Protein AF-A0A964UT76-F1 (afdb_monomer)

Foldseek 3Di:
DDDPVLLVVVLQCVQQPPNDPVPRFDKDWDDDDFFIKIWGDDDPQPQPPPPSDRPPPPPPQRWIWTQGPVPRDIGIDGNDDPVVVRVVVVVVVCVVVPVPDDPPPPDDDDD

Solvent-accessible surface area (backbone atoms only — not comparable to full-atom values): 6935 Å² total; per-residue (Å²): 108,47,49,74,68,55,46,50,51,52,41,42,48,69,75,34,57,88,51,55,80,95,71,46,61,57,72,42,76,45,82,54,98,68,28,32,39,30,34,65,53,76,76,77,82,76,66,47,89,85,74,76,55,80,66,75,73,76,82,65,77,58,46,25,31,36,25,33,30,65,80,51,52,76,47,81,42,70,70,57,58,68,70,57,50,52,48,53,48,51,52,53,49,49,62,69,61,59,82,73,67,85,77,78,87,75,77,90,84,83,134

Secondary structure (DSSP, 8-state):
---HHHHHHHHHHHHHTT--GGGPPPEEEEEETTEEEEEEPPPP----TTT---PPPTT----EEEEETTT--EEEE-S--HHHHHHHHHHHHHHHHSSS-----------

Nearest PDB structures (foldseek):
  8rnu-assembly1_J  TM=2.257E-01  e=6.085E-01  Homo sapiens
  8rnu-assembly1_C  TM=1.896E-01  e=5.353E-01  Homo sapiens
  7pgu-assembly1_N  TM=2.130E-01  e=2.191E+00  Homo sapiens

Radius of gyration: 20.31 Å; Cα contacts (8 Å, |Δi|>4): 136; chains: 1; bounding box: 64×32×62 Å

Mean predicted aligned error: 11.78 Å

Structure (mmCIF, N/CA/C/O backbone):
data_AF-A0A964UT76-F1
#
_entry.id   AF-A0A964UT76-F1
#
loop_
_atom_site.group_PDB
_atom_site.id
_atom_site.type_symbol
_atom_site.label_atom_id
_atom_site.label_alt_id
_atom_site.label_comp_id
_atom_site.label_asym_id
_atom_site.label_entity_id
_atom_site.label_seq_id
_atom_site.pdbx_PDB_ins_code
_atom_site.Cartn_x
_atom_site.Cartn_y
_atom_site.Cartn_z
_atom_site.occupancy
_atom_site.B_iso_or_equiv
_atom_site.auth_seq_id
_atom_site.auth_comp_id
_atom_site.auth_asym_id
_atom_site.auth_atom_id
_atom_site.pdbx_PDB_model_num
ATOM 1 N N . MET A 1 1 ? -3.239 11.133 8.358 1.00 79.50 1 MET A N 1
ATOM 2 C CA . MET A 1 1 ? -3.878 11.363 7.044 1.00 79.50 1 MET A CA 1
ATOM 3 C C . MET A 1 1 ? -2.807 11.263 5.983 1.00 79.50 1 MET A C 1
ATOM 5 O O . MET A 1 1 ? -1.953 12.136 5.888 1.00 79.50 1 MET A O 1
ATOM 9 N N . THR A 1 2 ? -2.847 10.177 5.235 1.00 87.31 2 THR A N 1
ATOM 10 C CA . THR A 1 2 ? -1.946 9.869 4.128 1.00 87.31 2 THR A CA 1
ATOM 11 C C . THR A 1 2 ? -2.585 10.360 2.838 1.00 87.31 2 THR A C 1
ATOM 13 O O . THR A 1 2 ? -3.811 10.376 2.722 1.00 87.31 2 THR A O 1
ATOM 16 N N . THR A 1 3 ? -1.773 10.814 1.889 1.00 89.38 3 THR A N 1
ATOM 17 C CA . THR A 1 3 ? -2.222 11.229 0.555 1.00 89.38 3 THR A CA 1
ATOM 18 C C . THR A 1 3 ? -1.849 10.167 -0.471 1.00 89.38 3 THR A C 1
ATOM 20 O O . THR A 1 3 ? -0.966 9.345 -0.222 1.00 89.38 3 THR A O 1
ATOM 23 N N . GLN A 1 4 ? -2.473 10.218 -1.649 1.00 86.75 4 GLN A N 1
ATOM 24 C CA . GLN A 1 4 ? -2.132 9.334 -2.764 1.00 86.75 4 GLN A CA 1
ATOM 25 C C . GLN A 1 4 ? -0.635 9.403 -3.111 1.00 86.75 4 GLN A C 1
ATOM 27 O O . GLN A 1 4 ? -0.010 8.375 -3.346 1.00 86.75 4 GLN A O 1
ATOM 32 N N . GLU A 1 5 ? -0.041 10.599 -3.082 1.00 89.50 5 GLU A N 1
ATOM 33 C CA . GLU A 1 5 ? 1.394 10.798 -3.326 1.00 89.50 5 GLU A CA 1
ATOM 34 C C . GLU A 1 5 ? 2.267 10.100 -2.277 1.00 89.50 5 GLU A C 1
ATOM 36 O O . GLU A 1 5 ? 3.263 9.473 -2.629 1.00 89.50 5 GLU A O 1
ATOM 41 N N . GLN A 1 6 ? 1.885 10.150 -0.995 1.00 89.81 6 GLN A N 1
ATOM 42 C CA . GLN A 1 6 ? 2.607 9.421 0.050 1.00 89.81 6 GLN A CA 1
ATOM 43 C C . GLN A 1 6 ? 2.453 7.905 -0.096 1.00 89.81 6 GLN A C 1
ATOM 45 O O . GLN A 1 6 ? 3.426 7.179 0.097 1.00 89.81 6 GLN A O 1
ATOM 50 N N . ALA A 1 7 ? 1.269 7.425 -0.482 1.00 89.62 7 ALA A N 1
ATOM 51 C CA . ALA A 1 7 ? 1.055 6.007 -0.757 1.00 89.62 7 ALA A CA 1
ATOM 52 C C . ALA A 1 7 ? 1.902 5.526 -1.945 1.00 89.62 7 ALA A C 1
ATOM 54 O O . ALA A 1 7 ? 2.537 4.477 -1.863 1.00 89.62 7 ALA A O 1
ATOM 55 N N . LEU A 1 8 ? 1.983 6.324 -3.014 1.00 87.44 8 LEU A N 1
ATOM 56 C CA . LEU A 1 8 ? 2.851 6.067 -4.165 1.00 87.44 8 LEU A CA 1
ATOM 57 C C . LEU A 1 8 ? 4.334 6.067 -3.781 1.00 87.44 8 LEU A C 1
ATOM 59 O O . LEU A 1 8 ? 5.063 5.184 -4.216 1.00 87.44 8 LEU A O 1
ATOM 63 N N . ALA A 1 9 ? 4.781 7.012 -2.952 1.00 88.50 9 ALA A N 1
ATOM 64 C CA . ALA A 1 9 ? 6.168 7.070 -2.493 1.00 88.50 9 ALA A CA 1
ATOM 65 C C . ALA A 1 9 ? 6.543 5.865 -1.613 1.00 88.50 9 ALA A C 1
ATOM 67 O O . ALA A 1 9 ? 7.617 5.290 -1.784 1.00 88.50 9 ALA A O 1
ATOM 68 N N . ALA A 1 10 ? 5.650 5.449 -0.708 1.00 89.06 10 ALA A N 1
ATOM 69 C CA . ALA A 1 10 ? 5.841 4.248 0.104 1.00 89.06 10 ALA A CA 1
ATOM 70 C C . ALA A 1 10 ? 5.895 2.985 -0.769 1.00 89.06 10 ALA A C 1
ATOM 72 O O . ALA A 1 10 ? 6.748 2.124 -0.565 1.00 89.06 10 ALA A O 1
ATOM 73 N N . ALA A 1 11 ? 5.027 2.908 -1.777 1.00 86.62 11 ALA A N 1
ATOM 74 C CA . ALA A 1 11 ? 4.989 1.810 -2.727 1.00 86.62 11 ALA A CA 1
ATOM 75 C C . ALA A 1 11 ? 6.216 1.769 -3.654 1.00 86.62 11 ALA A C 1
ATOM 77 O O . ALA A 1 11 ? 6.729 0.683 -3.904 1.00 86.62 11 ALA A O 1
ATOM 78 N N . ASP A 1 12 ? 6.725 2.917 -4.120 1.00 86.12 12 ASP A N 1
ATOM 79 C CA . ASP A 1 12 ? 7.988 2.997 -4.874 1.00 86.12 12 ASP A CA 1
ATOM 80 C C . ASP A 1 12 ? 9.155 2.519 -4.015 1.00 86.12 12 ASP A C 1
ATOM 82 O O . ASP A 1 12 ? 9.910 1.653 -4.442 1.00 86.12 12 ASP A O 1
ATOM 86 N N . GLY A 1 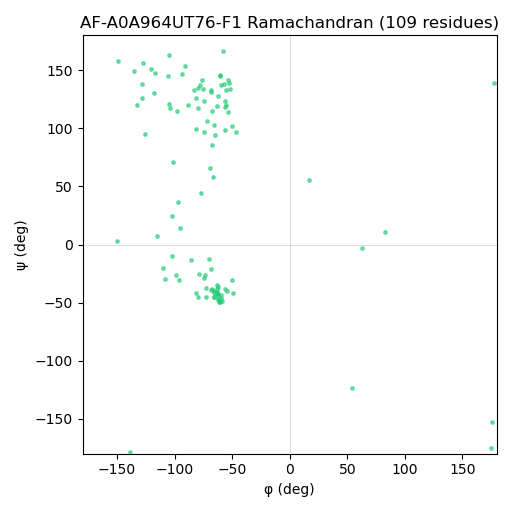13 ? 9.263 3.002 -2.776 1.00 86.19 13 GLY A N 1
ATOM 87 C CA . GLY A 1 13 ? 10.308 2.556 -1.855 1.00 86.19 13 GLY A CA 1
ATOM 88 C C . GLY A 1 13 ? 10.217 1.065 -1.518 1.00 86.19 13 GLY A C 1
ATOM 89 O O . GLY A 1 13 ? 11.240 0.397 -1.415 1.00 86.19 13 GLY A O 1
ATOM 90 N N . TRP A 1 14 ? 9.008 0.520 -1.387 1.00 86.75 14 TRP A N 1
ATOM 91 C CA . TRP A 1 14 ? 8.794 -0.900 -1.114 1.00 86.75 14 TRP A CA 1
ATOM 92 C C . TRP A 1 14 ? 9.094 -1.792 -2.329 1.00 86.75 14 TRP A C 1
ATOM 94 O O . TRP A 1 14 ? 9.774 -2.806 -2.192 1.00 86.75 14 TRP A O 1
ATOM 104 N N . LEU A 1 15 ? 8.612 -1.410 -3.515 1.00 80.81 15 LEU A N 1
ATOM 105 C CA . LEU A 1 15 ? 8.722 -2.214 -4.731 1.00 80.81 15 LEU A CA 1
ATOM 106 C C . LEU A 1 15 ? 10.090 -2.074 -5.406 1.00 80.81 15 LEU A C 1
ATOM 108 O O . LEU A 1 15 ? 10.642 -3.051 -5.908 1.00 80.81 15 LEU A O 1
ATOM 112 N N . ASN A 1 16 ? 10.608 -0.849 -5.459 1.00 82.19 16 ASN A N 1
ATOM 113 C CA . ASN A 1 16 ? 11.847 -0.526 -6.148 1.00 82.19 16 ASN A CA 1
ATOM 114 C C . ASN A 1 16 ? 13.035 -0.445 -5.190 1.00 82.19 16 ASN A C 1
ATOM 116 O O . ASN A 1 16 ? 14.151 -0.716 -5.618 1.00 82.19 16 ASN A O 1
ATOM 120 N N . GLY A 1 17 ? 12.838 -0.135 -3.906 1.00 81.69 17 GLY A N 1
ATOM 121 C CA . GLY A 1 17 ? 13.943 -0.024 -2.951 1.00 81.69 17 GLY A CA 1
ATOM 122 C C . GLY A 1 17 ? 15.023 0.942 -3.444 1.00 81.69 17 GLY A C 1
ATOM 123 O O . GLY A 1 17 ? 14.737 2.094 -3.762 1.00 81.69 17 GLY A O 1
ATOM 124 N N . ASP A 1 18 ? 16.259 0.446 -3.543 1.00 76.62 18 ASP A N 1
ATOM 125 C CA .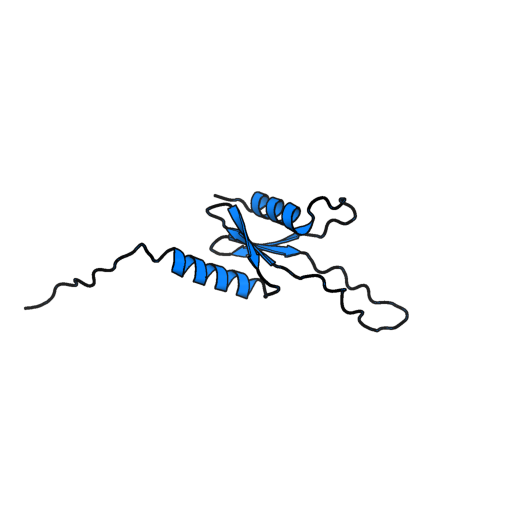 ASP A 1 18 ? 17.414 1.173 -4.100 1.00 76.62 18 ASP A CA 1
ATOM 126 C C . ASP A 1 18 ? 17.654 0.867 -5.595 1.00 76.62 18 ASP A C 1
ATOM 128 O O . ASP A 1 18 ? 18.720 1.138 -6.146 1.00 76.62 18 ASP A O 1
ATOM 132 N N . ALA A 1 19 ? 16.685 0.251 -6.280 1.00 74.69 19 ALA A N 1
ATOM 133 C CA . ALA A 1 19 ? 16.843 -0.105 -7.680 1.00 74.69 19 ALA A CA 1
ATOM 134 C C . ALA A 1 19 ? 17.097 1.151 -8.535 1.00 74.69 19 ALA A C 1
ATOM 136 O O . ALA A 1 19 ? 16.418 2.175 -8.386 1.00 74.69 19 ALA A O 1
ATOM 137 N N . PRO A 1 20 ? 18.046 1.083 -9.483 1.00 71.94 20 PRO A N 1
ATOM 138 C CA . PRO A 1 20 ? 18.303 2.188 -10.393 1.00 71.94 20 PRO A CA 1
ATOM 139 C C . PRO A 1 20 ? 17.048 2.496 -11.218 1.00 71.94 20 PRO A C 1
ATOM 141 O O . PRO A 1 20 ? 16.326 1.587 -11.615 1.00 71.94 20 PRO A O 1
ATOM 144 N N . THR A 1 21 ? 16.818 3.771 -11.556 1.00 70.25 21 THR A N 1
ATOM 145 C CA . THR A 1 21 ? 15.638 4.231 -12.323 1.00 70.25 21 THR A CA 1
ATOM 146 C C . THR A 1 21 ? 15.383 3.436 -13.608 1.00 70.25 21 THR A C 1
ATOM 148 O O . THR A 1 21 ? 14.234 3.261 -13.992 1.00 70.25 21 THR A O 1
ATOM 151 N N . ALA A 1 22 ? 16.428 2.912 -14.255 1.00 69.00 22 ALA A N 1
ATOM 152 C CA . ALA A 1 22 ? 16.304 2.076 -15.452 1.00 69.00 22 ALA A CA 1
ATOM 153 C C . ALA A 1 22 ? 15.660 0.697 -15.197 1.00 69.00 22 ALA A C 1
ATOM 155 O O . ALA A 1 22 ? 15.163 0.079 -16.130 1.00 69.00 22 ALA A O 1
ATOM 156 N N . MET A 1 23 ? 15.681 0.221 -13.951 1.00 68.94 23 MET A N 1
ATOM 157 C CA . MET A 1 23 ? 15.099 -1.049 -13.512 1.00 68.94 23 MET A CA 1
ATOM 158 C C . MET A 1 23 ? 13.936 -0.846 -12.531 1.00 68.94 23 MET A C 1
ATOM 160 O O . MET A 1 23 ? 13.422 -1.819 -11.979 1.00 68.94 23 MET A O 1
ATOM 164 N N . ARG A 1 24 ? 13.507 0.412 -12.326 1.00 72.31 24 ARG A N 1
ATOM 165 C CA . ARG A 1 24 ? 12.296 0.716 -11.566 1.00 72.31 24 ARG A CA 1
ATOM 166 C C . ARG A 1 24 ? 11.092 0.115 -12.277 1.00 72.31 24 ARG A C 1
ATOM 168 O O . ARG A 1 24 ? 10.843 0.375 -13.452 1.00 72.31 24 ARG A O 1
ATOM 175 N N . ARG A 1 25 ? 10.316 -0.651 -11.527 1.00 74.00 25 ARG A N 1
ATOM 176 C CA . ARG A 1 25 ? 8.996 -1.112 -11.921 1.00 74.00 25 ARG A CA 1
ATOM 177 C C . ARG A 1 25 ? 7.992 0.015 -11.777 1.00 74.00 25 ARG A C 1
ATOM 179 O O . ARG A 1 25 ? 8.031 0.782 -10.814 1.00 74.00 25 ARG A O 1
ATOM 186 N N . GLU A 1 26 ? 7.071 0.070 -12.733 1.00 80.69 26 GLU A N 1
ATOM 187 C CA . GLU A 1 26 ? 5.908 0.940 -12.633 1.00 80.69 26 GLU A CA 1
ATOM 188 C C . GLU A 1 26 ? 5.065 0.484 -11.440 1.00 80.69 26 GLU A C 1
ATOM 190 O O . GLU A 1 26 ? 4.603 -0.657 -11.375 1.00 80.69 26 GLU A O 1
ATOM 195 N N . VAL A 1 27 ? 4.901 1.376 -10.471 1.00 85.94 27 VAL A N 1
ATOM 196 C CA . VAL A 1 27 ? 4.040 1.148 -9.316 1.00 85.94 27 VAL A CA 1
ATOM 197 C C . VAL A 1 27 ? 2.611 1.452 -9.731 1.00 85.94 27 VAL A C 1
ATOM 199 O O . VAL A 1 27 ? 2.315 2.549 -10.208 1.00 85.94 27 VAL A O 1
ATOM 202 N N . ARG A 1 28 ? 1.711 0.494 -9.520 1.00 85.81 28 ARG A N 1
ATOM 203 C CA . ARG A 1 28 ? 0.274 0.698 -9.690 1.00 85.81 28 ARG A CA 1
ATOM 204 C C . ARG A 1 28 ? -0.406 0.785 -8.343 1.00 85.81 28 ARG A C 1
ATOM 206 O O . ARG A 1 28 ? -0.007 0.118 -7.392 1.00 85.81 28 ARG A O 1
ATOM 213 N N . THR A 1 29 ? -1.429 1.627 -8.279 1.00 88.75 29 THR A N 1
ATOM 214 C CA . THR A 1 29 ? -2.207 1.848 -7.066 1.00 88.75 29 THR A CA 1
ATOM 215 C C . THR A 1 29 ? -3.698 1.850 -7.376 1.00 88.75 29 THR A C 1
ATOM 217 O O . THR A 1 29 ? -4.129 2.226 -8.468 1.00 88.75 29 THR A O 1
ATOM 220 N N . HIS A 1 30 ? -4.489 1.407 -6.406 1.00 89.81 30 HIS A N 1
ATOM 221 C CA . HIS A 1 30 ? -5.943 1.408 -6.437 1.00 89.81 30 HIS A CA 1
ATOM 222 C C . HIS A 1 30 ? -6.455 1.983 -5.124 1.00 89.81 30 HIS A C 1
ATOM 224 O O . HIS A 1 30 ? -6.143 1.465 -4.052 1.00 89.81 30 HIS A O 1
ATOM 230 N N . GLU A 1 31 ? -7.200 3.078 -5.206 1.00 90.62 31 GLU A N 1
ATOM 231 C CA . GLU A 1 31 ? -7.832 3.697 -4.043 1.00 90.62 31 GLU A CA 1
ATOM 232 C C . GLU A 1 31 ? -9.086 2.920 -3.640 1.00 90.62 31 GLU A C 1
ATO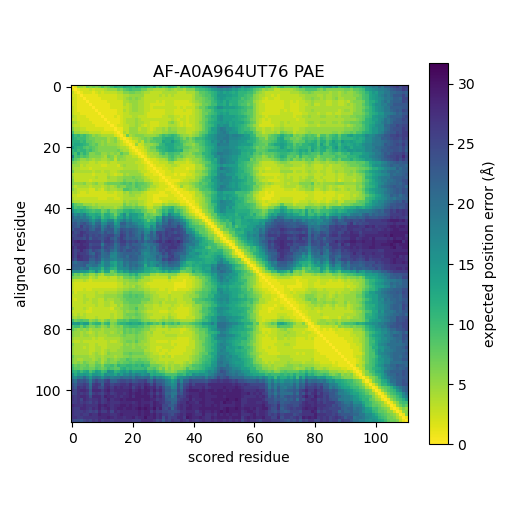M 234 O O . GLU A 1 31 ? -9.887 2.549 -4.495 1.00 90.62 31 GLU A O 1
ATOM 239 N N . PHE A 1 32 ? -9.264 2.719 -2.337 1.00 89.00 32 PHE A N 1
ATOM 240 C CA . PHE A 1 32 ? -10.463 2.132 -1.744 1.00 89.00 32 PHE A CA 1
ATOM 241 C C . PHE A 1 32 ? -10.847 2.877 -0.455 1.00 89.00 32 PHE A C 1
ATOM 243 O O . PHE A 1 32 ? -10.200 3.852 -0.063 1.00 89.00 32 PHE A O 1
ATOM 250 N N . SER A 1 33 ? -11.908 2.430 0.221 1.00 85.12 33 SER A N 1
ATOM 251 C CA . SER A 1 33 ? -12.524 3.140 1.350 1.00 85.12 33 SER A CA 1
ATOM 252 C C . SER A 1 33 ? -11.561 3.453 2.504 1.00 85.12 33 SER A C 1
ATOM 254 O O . SER A 1 33 ? -11.649 4.533 3.091 1.00 85.12 33 SER A O 1
ATOM 256 N N . LEU A 1 34 ? -10.639 2.539 2.833 1.00 85.94 34 LEU A N 1
ATOM 257 C CA . LEU A 1 34 ? -9.712 2.699 3.964 1.00 85.94 34 LEU A CA 1
ATOM 258 C C . LEU A 1 34 ? -8.291 3.115 3.556 1.00 85.94 34 LEU A C 1
ATOM 260 O O . LEU A 1 34 ? -7.494 3.480 4.421 1.00 85.94 34 LEU A O 1
ATOM 264 N N . GLY A 1 35 ? -7.946 3.109 2.265 1.00 92.06 35 GLY A N 1
ATOM 265 C CA . GLY A 1 35 ? -6.552 3.280 1.859 1.00 92.06 35 GLY A CA 1
ATOM 266 C C . GLY A 1 35 ? -6.280 3.147 0.368 1.00 92.06 35 GLY A C 1
ATOM 267 O O . GLY A 1 35 ? -7.142 3.385 -0.477 1.00 92.06 35 GLY A O 1
ATOM 268 N N . TRP A 1 36 ? -5.048 2.745 0.058 1.00 93.06 36 TRP A N 1
ATOM 269 C CA . TRP A 1 36 ? -4.612 2.420 -1.296 1.00 93.06 36 TRP A CA 1
ATOM 270 C C . TRP A 1 36 ? -3.948 1.053 -1.323 1.00 93.06 36 TRP A C 1
ATOM 272 O O . TRP A 1 36 ? -2.994 0.805 -0.591 1.00 93.06 36 TRP A O 1
ATOM 282 N N . VAL A 1 37 ? -4.426 0.176 -2.195 1.00 91.50 37 VAL A N 1
ATOM 283 C CA . VAL A 1 37 ? -3.736 -1.068 -2.525 1.00 91.50 37 VAL A CA 1
ATOM 284 C C . VAL A 1 37 ? -2.692 -0.750 -3.591 1.00 91.50 37 VAL A C 1
ATOM 286 O O . VAL A 1 37 ? -2.990 -0.053 -4.559 1.00 91.50 37 VAL A O 1
ATOM 289 N N . VAL A 1 38 ? -1.468 -1.235 -3.425 1.00 89.50 38 VAL A N 1
ATOM 290 C CA . VAL A 1 38 ? -0.322 -0.953 -4.288 1.00 89.50 38 VAL A CA 1
ATOM 291 C C . VAL A 1 38 ? 0.337 -2.256 -4.728 1.00 89.50 38 VAL A C 1
ATOM 293 O O . VAL A 1 38 ? 0.477 -3.190 -3.943 1.00 89.50 38 VAL A O 1
ATOM 296 N N . TRP A 1 39 ? 0.729 -2.342 -5.993 1.00 86.81 39 TRP A N 1
ATOM 297 C CA . TRP A 1 39 ? 1.383 -3.523 -6.554 1.00 86.81 39 TRP A CA 1
ATOM 298 C C . TRP A 1 39 ? 2.345 -3.124 -7.668 1.00 86.81 39 TRP A C 1
ATOM 300 O O . TRP A 1 39 ? 2.220 -2.061 -8.283 1.00 86.81 39 TRP A O 1
ATOM 310 N N . GLY A 1 40 ? 3.318 -3.990 -7.944 1.00 83.06 40 GLY A N 1
ATOM 311 C CA . GLY A 1 40 ? 4.185 -3.807 -9.100 1.00 83.06 40 GLY A CA 1
ATOM 312 C C . GLY A 1 40 ? 3.476 -4.165 -10.394 1.00 83.06 40 GLY A C 1
ATOM 313 O O . GLY A 1 40 ? 2.851 -5.221 -10.486 1.00 83.06 40 GLY A O 1
ATOM 314 N N . ALA A 1 41 ? 3.596 -3.312 -11.412 1.00 72.25 41 ALA A N 1
ATOM 315 C CA . ALA A 1 41 ? 3.170 -3.670 -12.754 1.00 72.25 41 ALA A CA 1
ATOM 316 C C . ALA A 1 41 ? 3.889 -4.964 -13.182 1.00 72.25 41 ALA A C 1
ATOM 318 O O . ALA A 1 41 ? 5.108 -5.077 -12.983 1.00 72.25 41 ALA A O 1
ATOM 319 N N . PRO A 1 42 ? 3.162 -5.948 -13.746 1.00 62.34 42 PRO A N 1
ATOM 320 C CA . PRO A 1 42 ? 3.799 -7.144 -14.271 1.00 62.34 42 PRO A CA 1
ATOM 321 C C . PRO A 1 42 ? 4.829 -6.722 -15.326 1.00 62.34 42 PRO A C 1
ATOM 323 O O . PRO A 1 42 ? 4.541 -5.806 -16.108 1.00 62.34 42 PRO A O 1
ATOM 326 N N . PRO A 1 43 ? 6.028 -7.340 -15.352 1.00 57.91 43 PRO A N 1
ATOM 327 C CA . PRO A 1 43 ? 6.971 -7.073 -16.426 1.00 57.91 43 PRO A CA 1
ATOM 328 C C . PRO A 1 43 ? 6.264 -7.318 -17.766 1.00 57.91 43 PRO A C 1
ATOM 330 O O . PRO A 1 43 ? 5.438 -8.238 -17.847 1.00 57.91 43 PRO A O 1
ATOM 333 N N . PRO A 1 44 ? 6.533 -6.493 -18.797 1.00 53.84 44 PRO A N 1
ATOM 334 C CA . PRO A 1 44 ? 5.984 -6.743 -20.120 1.00 53.84 44 PRO A CA 1
ATOM 335 C C . PRO A 1 44 ? 6.317 -8.183 -20.495 1.00 53.84 44 PRO A C 1
ATOM 337 O O . PRO A 1 44 ? 7.433 -8.641 -20.259 1.00 53.84 44 PRO A O 1
ATOM 340 N N . GLU A 1 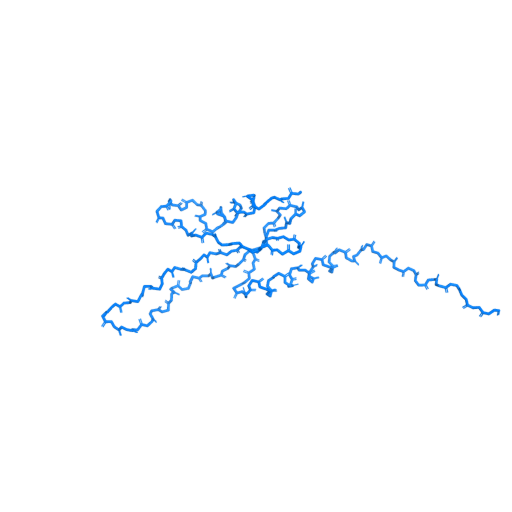45 ? 5.324 -8.908 -21.002 1.00 53.16 45 GLU A N 1
ATOM 341 C CA . GLU A 1 45 ? 5.473 -10.307 -21.378 1.00 53.16 45 GLU A CA 1
ATOM 342 C C . GLU A 1 45 ? 6.620 -10.423 -22.396 1.00 53.16 45 GLU A C 1
ATOM 344 O O . GLU A 1 45 ? 6.426 -10.156 -23.584 1.00 53.16 45 GLU A O 1
ATOM 349 N N . GLU A 1 46 ? 7.824 -10.797 -21.950 1.00 47.78 46 GLU A N 1
ATOM 350 C CA . GLU A 1 46 ? 8.909 -11.200 -22.843 1.00 47.78 46 GLU A CA 1
ATOM 351 C C . GLU A 1 46 ? 8.485 -12.521 -23.482 1.00 47.78 46 GLU A C 1
ATOM 353 O O . GLU A 1 46 ? 8.742 -13.621 -22.995 1.00 47.78 46 GLU A O 1
ATOM 358 N N . ARG A 1 47 ? 7.728 -12.403 -24.572 1.00 49.38 47 ARG A N 1
ATOM 359 C CA . ARG A 1 47 ? 7.471 -13.503 -25.486 1.00 49.38 47 ARG A CA 1
ATOM 360 C C . ARG A 1 47 ? 8.765 -13.760 -26.239 1.00 49.38 47 ARG A C 1
ATOM 362 O O . ARG A 1 47 ? 9.107 -12.976 -27.119 1.00 49.38 47 ARG A O 1
ATOM 369 N N . ASP A 1 48 ? 9.453 -14.852 -25.911 1.00 48.25 48 ASP A N 1
ATOM 370 C CA . ASP A 1 48 ? 10.542 -15.376 -26.736 1.00 48.25 48 ASP A CA 1
ATOM 371 C C . ASP A 1 48 ? 10.023 -15.561 -28.177 1.00 48.25 48 ASP A C 1
ATOM 373 O O . ASP A 1 48 ? 9.133 -16.393 -28.405 1.00 48.25 48 ASP A O 1
ATOM 377 N N . PRO A 1 49 ? 10.537 -14.799 -29.163 1.00 49.00 49 PRO A N 1
ATOM 378 C CA . PRO A 1 49 ? 10.065 -14.884 -30.542 1.00 49.00 49 PRO A CA 1
ATOM 379 C C . PRO A 1 49 ? 10.466 -16.202 -31.226 1.00 49.00 49 PRO A C 1
ATOM 381 O O . PRO A 1 49 ? 9.926 -16.516 -32.283 1.00 49.00 49 PRO A O 1
ATOM 384 N N . GLU A 1 50 ? 11.380 -16.978 -30.633 1.00 53.00 50 GLU A N 1
ATOM 385 C CA . GLU A 1 50 ? 11.939 -18.197 -31.234 1.00 53.00 50 GLU A CA 1
ATOM 386 C C . GLU A 1 50 ? 11.254 -19.497 -30.779 1.00 53.00 50 GLU A C 1
ATOM 388 O O . GLU A 1 50 ? 11.148 -20.425 -31.579 1.00 53.00 50 GLU A O 1
ATOM 393 N N . SER A 1 51 ? 10.723 -19.565 -29.551 1.00 58.66 51 SER A N 1
ATOM 394 C CA . SER A 1 51 ? 10.109 -20.802 -29.027 1.00 58.66 51 SER A CA 1
ATOM 395 C C . SER A 1 51 ? 8.590 -20.737 -28.870 1.00 58.66 51 SER A C 1
ATOM 397 O O . SER A 1 51 ? 7.952 -21.780 -28.767 1.00 58.66 51 SER A O 1
ATOM 399 N N . GLY A 1 52 ? 7.971 -19.548 -28.801 1.00 51.41 52 GLY A N 1
ATOM 400 C CA . GLY A 1 52 ? 6.529 -19.415 -28.524 1.00 51.41 52 GLY A CA 1
ATOM 401 C C . GLY A 1 52 ? 6.086 -19.948 -27.148 1.00 51.41 52 GLY A C 1
ATOM 402 O O . GLY A 1 52 ? 4.918 -19.815 -26.775 1.00 51.41 52 GLY A O 1
ATOM 403 N N . GLU A 1 53 ? 7.009 -20.528 -26.381 1.00 46.72 53 GLU A N 1
ATOM 404 C CA . GLU A 1 53 ? 6.805 -20.988 -25.022 1.00 46.72 53 GLU A CA 1
ATOM 405 C C . GLU A 1 53 ? 6.754 -19.784 -24.091 1.00 46.72 53 GLU A C 1
ATOM 407 O O . GLU A 1 53 ? 7.656 -18.948 -24.028 1.00 46.72 53 GLU A O 1
ATOM 412 N N . ARG A 1 54 ? 5.641 -19.697 -23.365 1.00 52.88 54 ARG A N 1
ATOM 413 C CA . ARG A 1 54 ? 5.439 -18.737 -22.290 1.00 52.88 54 ARG A CA 1
ATOM 414 C C . ARG A 1 54 ? 6.448 -19.100 -21.198 1.00 52.88 54 ARG A C 1
ATOM 416 O O . ARG A 1 54 ? 6.165 -19.994 -20.403 1.00 52.88 54 ARG A O 1
ATOM 423 N N . ARG A 1 55 ? 7.630 -18.470 -21.172 1.00 45.47 55 ARG A N 1
ATOM 424 C CA . ARG A 1 55 ? 8.525 -18.600 -20.016 1.00 45.47 55 ARG A CA 1
ATOM 425 C C . ARG A 1 55 ? 7.707 -18.167 -18.793 1.00 45.47 55 ARG A C 1
ATOM 427 O O . ARG A 1 55 ? 7.183 -17.051 -18.812 1.00 45.47 55 ARG A O 1
ATOM 434 N N . PRO A 1 56 ? 7.504 -19.029 -17.777 1.00 45.09 56 PRO A N 1
ATOM 435 C CA . PRO A 1 56 ? 6.850 -18.588 -16.554 1.00 45.09 56 PRO A CA 1
ATOM 436 C C . PRO A 1 56 ? 7.681 -17.411 -16.029 1.00 45.09 56 PRO A C 1
ATOM 438 O O . PRO A 1 56 ? 8.900 -17.569 -15.913 1.00 45.09 56 PRO A O 1
ATOM 441 N N . PRO A 1 57 ? 7.087 -16.219 -15.815 1.00 49.62 57 PRO A N 1
ATOM 442 C CA . PRO A 1 57 ? 7.845 -15.084 -15.310 1.00 49.62 57 PRO A CA 1
ATOM 443 C C . PRO A 1 57 ? 8.484 -15.543 -14.005 1.00 49.62 57 PRO A C 1
ATOM 445 O O . PRO A 1 57 ? 7.771 -15.993 -13.111 1.00 49.62 57 PRO A O 1
ATOM 448 N N . ALA A 1 58 ? 9.817 -15.540 -13.972 1.00 45.31 58 ALA A N 1
ATOM 449 C CA . ALA A 1 58 ? 10.622 -16.100 -12.896 1.00 45.31 58 ALA A CA 1
ATOM 450 C C . ALA A 1 58 ? 10.121 -15.566 -11.557 1.00 45.31 58 ALA A C 1
ATOM 452 O O . ALA A 1 58 ? 10.380 -14.401 -11.284 1.00 45.31 58 ALA A O 1
ATOM 453 N N . GLU A 1 59 ? 9.357 -16.392 -10.827 1.00 45.41 59 GLU A N 1
ATOM 454 C CA . GLU A 1 59 ? 8.788 -16.187 -9.485 1.00 45.41 59 GLU A CA 1
ATOM 455 C C . GLU A 1 59 ? 8.792 -14.729 -9.032 1.00 45.41 59 GLU A C 1
ATOM 457 O O . GLU A 1 59 ? 9.362 -14.364 -8.004 1.00 45.41 59 GLU A O 1
ATOM 462 N N . VAL A 1 60 ? 8.186 -13.863 -9.848 1.00 49.75 60 VAL A N 1
ATOM 463 C CA . VAL A 1 60 ? 8.017 -12.478 -9.465 1.00 49.75 60 VAL A CA 1
ATOM 464 C C . VAL A 1 60 ? 6.915 -12.553 -8.447 1.00 49.75 60 VAL A C 1
ATOM 466 O O . VAL A 1 60 ? 5.748 -12.654 -8.822 1.00 49.75 60 VAL A O 1
ATOM 469 N N . ASP A 1 61 ? 7.325 -12.587 -7.186 1.00 54.25 61 ASP A N 1
ATOM 470 C CA . ASP A 1 61 ? 6.480 -12.455 -6.019 1.00 54.25 61 ASP A CA 1
ATOM 471 C C . ASP A 1 61 ? 5.574 -11.256 -6.299 1.00 54.25 61 ASP A C 1
ATOM 473 O O . ASP A 1 61 ? 5.985 -10.095 -6.225 1.00 54.25 61 ASP A O 1
ATOM 477 N N . ALA A 1 62 ? 4.362 -11.535 -6.785 1.00 62.00 62 ALA A N 1
ATOM 478 C CA . ALA A 1 62 ? 3.358 -10.538 -7.122 1.00 62.00 62 ALA A CA 1
ATOM 479 C C . ALA A 1 62 ? 2.734 -10.046 -5.816 1.00 62.00 62 ALA A C 1
ATOM 481 O O . ALA A 1 62 ? 1.515 -9.969 -5.671 1.00 62.00 62 ALA A O 1
ATOM 482 N N . ALA A 1 63 ? 3.598 -9.786 -4.834 1.00 71.69 63 ALA A N 1
ATOM 483 C CA . ALA A 1 63 ? 3.246 -9.225 -3.567 1.00 71.69 63 ALA A CA 1
ATOM 484 C C . ALA A 1 63 ? 2.447 -7.960 -3.846 1.00 71.69 63 ALA A C 1
ATOM 486 O O . ALA A 1 63 ? 2.719 -7.185 -4.771 1.00 71.69 63 ALA A O 1
ATOM 487 N N . THR A 1 64 ? 1.414 -7.800 -3.049 1.00 86.44 64 THR A N 1
ATOM 488 C CA . THR A 1 64 ? 0.575 -6.617 -3.054 1.00 86.44 64 THR A CA 1
ATOM 489 C C . THR A 1 64 ? 0.745 -5.991 -1.685 1.00 86.44 64 THR A C 1
ATOM 491 O O . THR A 1 64 ? 0.969 -6.699 -0.713 1.00 86.44 64 THR A O 1
ATOM 494 N N . ALA A 1 65 ? 0.679 -4.678 -1.564 1.00 88.38 65 ALA A N 1
ATOM 495 C CA . ALA A 1 65 ? 0.709 -4.022 -0.269 1.00 88.38 65 ALA A CA 1
ATOM 496 C C . ALA A 1 65 ? -0.481 -3.077 -0.128 1.00 88.38 65 ALA A C 1
ATOM 498 O O . ALA A 1 65 ? -1.062 -2.637 -1.113 1.00 88.38 65 ALA A O 1
ATOM 499 N N . VAL A 1 66 ? -0.872 -2.781 1.102 1.00 92.06 66 VAL A N 1
ATOM 500 C CA . VAL A 1 66 ? -1.935 -1.830 1.422 1.00 92.06 66 VAL A CA 1
ATOM 501 C C . VAL A 1 66 ? -1.338 -0.703 2.226 1.00 92.06 66 VAL A C 1
ATOM 503 O O . VAL A 1 66 ? -0.663 -0.964 3.214 1.00 92.06 66 VAL A O 1
ATOM 506 N N . VAL A 1 67 ? -1.610 0.531 1.820 1.00 92.19 67 VAL A N 1
ATOM 507 C CA . VAL A 1 67 ? -1.263 1.736 2.565 1.00 92.19 67 VAL A CA 1
ATOM 508 C C . VAL A 1 67 ? -2.516 2.289 3.227 1.00 92.19 67 VAL A C 1
ATOM 510 O O . VAL A 1 67 ? -3.454 2.702 2.541 1.00 92.19 67 VAL A O 1
ATOM 513 N N . ASP A 1 68 ? -2.514 2.337 4.555 1.00 91.25 68 ASP A N 1
ATOM 514 C CA . ASP A 1 68 ? -3.615 2.894 5.336 1.00 91.25 68 ASP A CA 1
ATOM 515 C C . ASP A 1 68 ? -3.721 4.415 5.159 1.00 91.25 68 ASP A C 1
ATOM 517 O O . ASP A 1 68 ? -2.743 5.164 5.295 1.00 91.25 68 ASP A O 1
ATOM 521 N N . ARG A 1 69 ? -4.934 4.921 4.920 1.00 89.00 69 ARG A N 1
ATOM 522 C CA . ARG A 1 69 ? -5.151 6.365 4.756 1.00 89.00 69 ARG A CA 1
ATOM 523 C C . ARG A 1 69 ? -5.070 7.135 6.064 1.00 89.00 69 ARG A C 1
ATOM 525 O O . ARG A 1 69 ? -4.772 8.337 6.064 1.00 89.00 69 ARG A O 1
ATOM 532 N N . ARG A 1 70 ? -5.356 6.495 7.193 1.00 86.19 70 ARG A N 1
ATOM 533 C CA . ARG A 1 70 ? -5.396 7.180 8.486 1.00 86.19 70 ARG A CA 1
ATOM 534 C C . ARG A 1 70 ? -3.984 7.376 9.038 1.00 86.19 70 ARG A C 1
ATOM 536 O O . ARG A 1 70 ? -3.646 8.497 9.438 1.00 86.19 70 ARG A O 1
ATOM 543 N N . THR A 1 71 ? -3.173 6.329 8.974 1.00 84.50 71 THR A N 1
ATOM 544 C CA . THR A 1 71 ? -1.859 6.186 9.610 1.00 84.50 71 THR A CA 1
ATOM 545 C C . THR A 1 71 ? -0.692 6.229 8.623 1.00 84.50 71 THR A C 1
ATOM 547 O O . THR A 1 71 ? 0.369 6.723 8.990 1.00 84.50 71 THR A O 1
ATOM 550 N N . GLY A 1 72 ? -0.883 5.787 7.375 1.00 88.00 72 GLY A N 1
ATOM 551 C CA . GLY A 1 72 ? 0.198 5.639 6.391 1.00 88.00 72 GLY A CA 1
ATOM 552 C C . GLY A 1 72 ? 0.980 4.341 6.527 1.00 88.00 72 GLY A C 1
ATOM 553 O O . GLY A 1 72 ? 2.031 4.202 5.908 1.00 88.00 72 GLY A O 1
ATOM 554 N N . GLU A 1 73 ? 0.486 3.404 7.332 1.00 88.44 73 GLU A N 1
ATOM 555 C CA . GLU A 1 73 ? 1.114 2.104 7.508 1.00 88.44 73 GLU A CA 1
ATOM 556 C C . GLU A 1 73 ? 0.999 1.263 6.232 1.00 88.44 73 GLU A C 1
ATOM 558 O O . GLU A 1 73 ? -0.082 1.155 5.649 1.00 88.44 73 GLU A O 1
ATOM 563 N N . LEU A 1 74 ? 2.121 0.678 5.801 1.00 88.94 74 LEU A N 1
ATOM 564 C CA . LEU A 1 74 ? 2.188 -0.229 4.660 1.00 88.94 74 LEU A CA 1
ATOM 565 C C . LEU A 1 74 ? 2.162 -1.676 5.163 1.00 88.94 74 LEU A C 1
ATOM 567 O O . LEU A 1 74 ? 3.088 -2.130 5.830 1.00 88.94 74 LEU A O 1
ATOM 571 N N . SER A 1 75 ? 1.101 -2.403 4.828 1.00 88.44 75 SER A N 1
ATOM 572 C CA . SER A 1 75 ? 0.930 -3.826 5.122 1.00 88.44 75 SER A CA 1
ATOM 573 C C . SER A 1 75 ? 1.144 -4.649 3.861 1.00 88.44 75 SER A C 1
ATOM 575 O O . SER A 1 75 ? 0.412 -4.474 2.894 1.00 88.44 75 SER A O 1
ATOM 577 N N . THR A 1 76 ? 2.109 -5.565 3.865 1.00 88.38 76 THR A N 1
ATOM 578 C CA . THR A 1 76 ? 2.337 -6.491 2.746 1.00 88.38 76 THR A CA 1
ATOM 579 C C . THR A 1 76 ? 1.346 -7.654 2.797 1.00 88.38 76 THR A C 1
ATOM 581 O O . THR A 1 76 ? 1.141 -8.266 3.844 1.00 88.38 76 THR A O 1
ATOM 584 N N . TRP A 1 77 ? 0.768 -7.979 1.649 1.00 86.19 77 TRP A N 1
ATOM 585 C CA . TRP A 1 77 ? -0.199 -9.042 1.420 1.00 86.19 77 TRP A CA 1
ATOM 586 C C . TRP A 1 77 ? 0.338 -10.041 0.384 1.00 86.19 77 TRP A C 1
ATOM 588 O O . TRP A 1 77 ? 1.110 -9.667 -0.508 1.00 86.19 77 TRP A O 1
A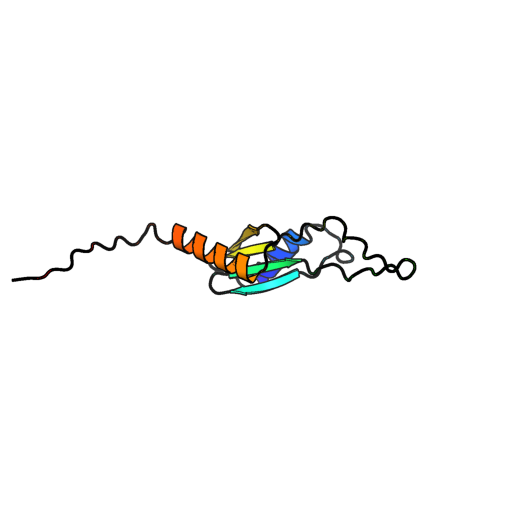TOM 598 N N . PRO A 1 78 ? -0.072 -11.320 0.475 1.00 79.19 78 PRO A N 1
ATOM 599 C CA . PRO A 1 78 ? 0.200 -12.297 -0.576 1.00 79.19 78 PRO A CA 1
ATOM 600 C C . PRO A 1 78 ? -0.386 -11.838 -1.921 1.00 79.19 78 PRO A C 1
ATOM 602 O O . PRO A 1 78 ? -1.201 -10.917 -1.958 1.00 79.19 78 PRO A O 1
ATOM 605 N N . ALA A 1 79 ? 0.017 -12.496 -3.015 1.00 70.06 79 ALA A N 1
ATOM 606 C CA . ALA A 1 79 ? -0.396 -12.215 -4.397 1.00 70.06 79 ALA A CA 1
ATOM 607 C C . ALA A 1 79 ? -1.886 -12.505 -4.677 1.00 70.06 79 ALA A C 1
ATOM 609 O O . ALA A 1 79 ? -2.249 -13.329 -5.516 1.00 70.06 79 ALA A O 1
ATOM 610 N N . LEU A 1 80 ? -2.754 -11.845 -3.923 1.00 78.62 80 LEU A N 1
ATOM 611 C CA . LEU A 1 80 ? -4.196 -11.845 -4.055 1.00 78.62 80 LEU A CA 1
ATOM 612 C C . LEU A 1 80 ? -4.619 -10.689 -4.971 1.00 78.62 80 LEU A C 1
ATOM 614 O O . LEU A 1 80 ? -3.916 -9.682 -5.073 1.00 78.62 80 LEU A O 1
ATOM 618 N N . PRO A 1 81 ? -5.773 -10.805 -5.646 1.00 80.94 81 PRO A N 1
ATOM 619 C CA . PRO A 1 81 ? -6.313 -9.703 -6.425 1.00 80.94 81 PRO A CA 1
ATOM 620 C C . PRO A 1 81 ? -6.593 -8.488 -5.533 1.00 80.94 81 PRO A C 1
ATOM 622 O O . PRO A 1 81 ? -7.018 -8.619 -4.387 1.00 80.94 81 PRO A O 1
ATOM 625 N N . VAL A 1 82 ? -6.386 -7.300 -6.102 1.00 84.31 82 VAL A N 1
ATOM 626 C CA . VAL A 1 82 ? -6.512 -5.990 -5.440 1.00 84.31 82 VAL A CA 1
ATOM 627 C C . VAL A 1 82 ? -7.832 -5.842 -4.677 1.00 84.31 82 VAL A C 1
ATOM 629 O O . VAL A 1 82 ? -7.840 -5.350 -3.552 1.00 84.31 82 VAL A O 1
ATOM 632 N N . GLU A 1 83 ? -8.934 -6.305 -5.268 1.00 85.00 83 GLU A N 1
ATOM 633 C CA . GLU A 1 83 ? -10.271 -6.252 -4.666 1.00 85.00 83 GLU A CA 1
ATOM 634 C C . GLU A 1 83 ? -10.382 -7.136 -3.415 1.00 85.00 83 GLU A C 1
ATOM 636 O O . GLU A 1 83 ? -10.962 -6.723 -2.414 1.00 85.00 83 GLU A O 1
ATOM 641 N N . GLU A 1 84 ? -9.773 -8.323 -3.438 1.00 88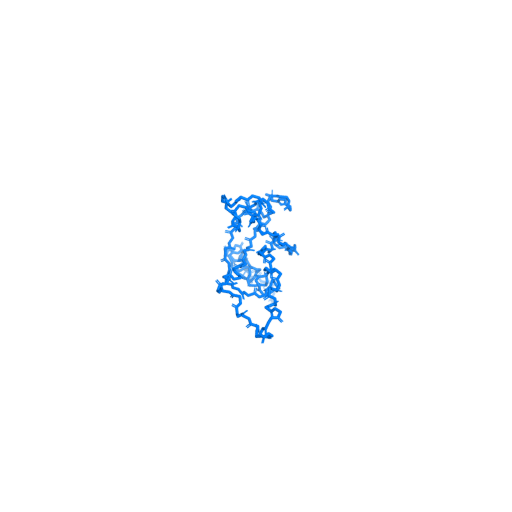.62 84 GLU A N 1
ATOM 642 C CA . GLU A 1 84 ? -9.785 -9.244 -2.297 1.00 88.62 84 GLU A CA 1
ATOM 643 C C . GLU A 1 84 ? -8.875 -8.738 -1.173 1.00 88.62 84 GLU A C 1
ATOM 645 O O . GLU A 1 84 ? -9.226 -8.826 -0.000 1.00 88.62 84 GLU A O 1
ATOM 650 N N . VAL A 1 85 ? -7.731 -8.140 -1.520 1.00 88.75 85 VAL A N 1
ATOM 651 C CA . VAL A 1 85 ? -6.847 -7.480 -0.550 1.00 88.75 85 VAL A CA 1
ATOM 652 C C . VAL A 1 85 ? -7.563 -6.312 0.132 1.00 88.75 85 VAL A C 1
ATOM 654 O O . VAL A 1 85 ? -7.506 -6.206 1.355 1.00 88.75 85 VAL A O 1
ATOM 657 N N . ALA A 1 86 ? -8.252 -5.458 -0.634 1.00 88.25 86 ALA A N 1
ATOM 658 C CA . ALA A 1 86 ? -9.026 -4.345 -0.086 1.00 88.25 86 ALA A CA 1
ATOM 659 C C . ALA A 1 86 ? -10.102 -4.84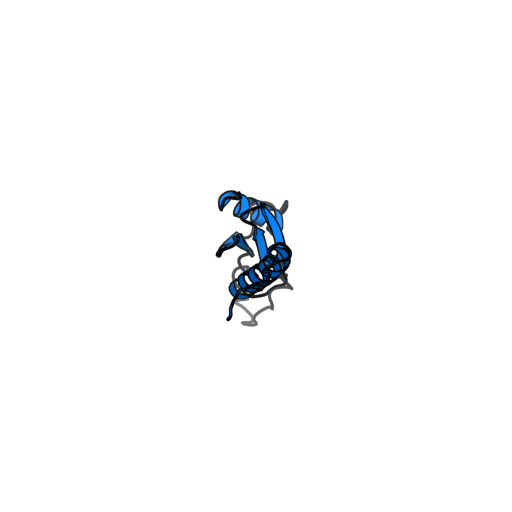9 0.882 1.00 88.25 86 ALA A C 1
ATOM 661 O O . ALA A 1 86 ? -10.166 -4.390 2.020 1.00 88.25 86 ALA A O 1
ATOM 662 N N . ARG A 1 87 ? -10.869 -5.860 0.463 1.00 86.88 87 ARG A N 1
ATOM 663 C CA . ARG A 1 87 ? -11.922 -6.4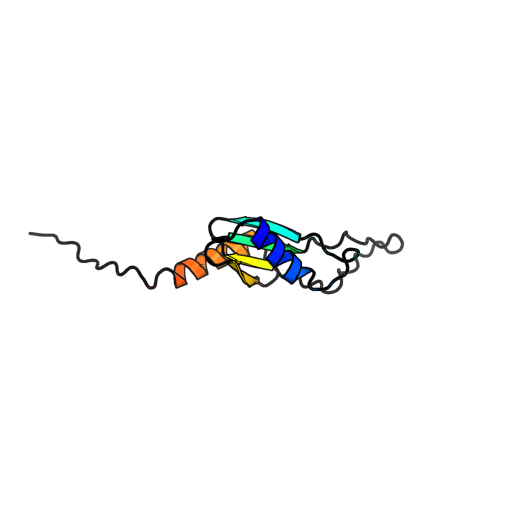61 1.278 1.00 86.88 87 ARG A CA 1
ATOM 664 C C . ARG A 1 87 ? -11.382 -7.085 2.569 1.00 86.88 87 ARG A C 1
ATOM 666 O O . ARG A 1 87 ? -11.888 -6.781 3.642 1.00 86.88 87 ARG A O 1
ATOM 673 N N . LEU A 1 88 ? -10.338 -7.915 2.499 1.00 88.62 88 LEU A N 1
ATOM 674 C CA . LEU A 1 88 ? -9.732 -8.535 3.687 1.00 88.62 88 LEU A CA 1
ATOM 675 C C . LEU A 1 88 ? -9.126 -7.495 4.633 1.00 88.62 88 LEU A C 1
ATOM 677 O O . LEU A 1 88 ? -9.150 -7.670 5.853 1.00 88.62 88 LEU A O 1
ATOM 681 N N . TYR A 1 89 ? -8.570 -6.416 4.078 1.00 88.12 89 TYR A N 1
ATOM 682 C CA . TYR A 1 89 ? -8.078 -5.297 4.866 1.00 88.12 89 TYR A CA 1
ATOM 683 C C . TYR A 1 89 ? -9.228 -4.586 5.586 1.00 88.12 89 TYR A C 1
ATOM 685 O O . TYR A 1 89 ? -9.114 -4.329 6.782 1.00 88.12 89 TYR A O 1
ATOM 693 N N . GLU A 1 90 ? -10.344 -4.329 4.896 1.00 87.44 90 GLU A N 1
ATOM 694 C CA . GLU A 1 90 ? -11.571 -3.779 5.483 1.00 87.44 90 GLU A CA 1
ATOM 695 C C . GLU A 1 90 ? -12.140 -4.672 6.589 1.00 87.44 90 GLU A C 1
ATOM 697 O O . GLU A 1 90 ? -12.425 -4.164 7.671 1.00 87.44 90 GLU A O 1
ATOM 702 N N . GLU A 1 91 ? -12.231 -5.985 6.367 1.00 86.94 91 GLU A N 1
ATOM 703 C CA . GLU A 1 91 ? -12.705 -6.950 7.368 1.00 86.94 91 GLU A CA 1
ATOM 704 C C . GLU A 1 91 ? -11.797 -6.945 8.612 1.00 86.94 91 GLU A C 1
ATOM 706 O O . GLU A 1 91 ? -12.277 -6.720 9.722 1.00 86.94 91 GLU A O 1
ATOM 711 N N . LYS A 1 92 ? -10.470 -7.034 8.437 1.00 83.81 92 LYS A N 1
ATOM 712 C CA . LYS A 1 92 ? -9.507 -6.967 9.552 1.00 83.81 92 LYS A CA 1
ATOM 713 C C . LYS A 1 92 ? -9.601 -5.646 10.328 1.00 83.81 92 LYS A C 1
ATOM 715 O O . LYS A 1 92 ? -9.501 -5.632 11.559 1.00 83.81 92 LYS A O 1
ATOM 720 N N . HIS A 1 93 ? -9.722 -4.517 9.630 1.00 81.75 93 HIS A N 1
ATOM 721 C CA . HIS A 1 93 ? -9.798 -3.205 10.276 1.00 81.75 93 HIS A CA 1
ATOM 722 C C . HIS A 1 93 ? -11.152 -2.956 10.941 1.00 81.75 93 HIS A C 1
ATOM 724 O O . HIS A 1 93 ? -11.199 -2.237 11.938 1.00 81.75 93 HIS A O 1
ATOM 730 N N . ALA A 1 94 ? -12.228 -3.560 10.438 1.00 77.31 94 ALA A N 1
ATOM 731 C CA . ALA A 1 94 ? -13.514 -3.584 11.117 1.00 77.31 94 ALA A CA 1
ATOM 732 C C . ALA A 1 94 ? -13.421 -4.391 12.421 1.00 77.31 94 ALA A C 1
ATOM 734 O O . ALA A 1 94 ? -13.834 -3.893 13.462 1.00 77.31 94 ALA A O 1
ATOM 735 N N . GLU A 1 95 ? -12.783 -5.566 12.404 1.00 68.00 95 GLU A N 1
ATOM 736 C CA . GLU A 1 95 ? -12.549 -6.384 13.607 1.00 68.00 95 GLU A CA 1
ATOM 737 C C . GLU A 1 95 ? -11.655 -5.676 14.639 1.00 68.00 95 GLU A C 1
ATOM 739 O O . GLU A 1 95 ? -11.903 -5.730 15.838 1.00 68.00 95 GLU A O 1
ATOM 744 N N . THR A 1 96 ? -10.634 -4.949 14.181 1.00 63.69 96 THR A N 1
ATOM 745 C CA . THR A 1 96 ? -9.726 -4.199 15.068 1.00 63.69 96 THR A CA 1
ATOM 746 C C . THR A 1 96 ? -10.345 -2.872 15.540 1.00 63.69 96 THR A C 1
ATOM 748 O O . THR A 1 96 ? -9.994 -2.352 16.598 1.00 63.69 96 THR A O 1
ATOM 751 N N . GLY A 1 97 ? -11.275 -2.311 14.761 1.00 55.53 97 GLY A N 1
ATOM 752 C CA . GLY A 1 97 ? -12.026 -1.093 15.071 1.00 55.53 97 GLY A CA 1
ATOM 753 C C . GLY A 1 97 ? -13.282 -1.326 15.916 1.00 55.53 97 GLY A C 1
ATOM 754 O O . GLY A 1 97 ? -13.812 -0.361 16.460 1.00 55.53 97 GLY A O 1
ATOM 755 N N . THR A 1 98 ? -13.723 -2.582 16.060 1.00 47.75 98 THR A N 1
ATOM 756 C CA . THR A 1 98 ? -14.916 -2.986 16.824 1.00 47.75 98 THR A CA 1
ATOM 757 C C . THR A 1 98 ? -14.599 -3.578 18.203 1.00 47.75 98 THR A C 1
ATOM 759 O O . THR A 1 98 ? -15.422 -4.279 18.771 1.00 47.75 98 THR A O 1
ATOM 762 N N . GLU A 1 99 ? -13.454 -3.261 18.808 1.00 44.75 99 GLU A N 1
ATOM 763 C CA . GLU A 1 99 ? -13.244 -3.442 20.262 1.00 44.75 99 GLU A CA 1
ATOM 764 C C . GLU A 1 99 ? -13.486 -2.108 21.005 1.00 44.75 99 GLU A C 1
ATOM 766 O O . GLU A 1 99 ? -12.759 -1.721 21.921 1.00 44.75 99 GLU A O 1
ATOM 771 N N . GLY A 1 100 ? -14.468 -1.331 20.535 1.00 43.56 100 GLY A N 1
ATOM 772 C CA . GLY A 1 100 ? -14.701 0.041 20.989 1.00 43.56 100 GLY A CA 1
ATOM 773 C C . GLY A 1 100 ? -16.144 0.532 20.951 1.00 43.56 100 GLY A C 1
ATOM 774 O O . GLY A 1 100 ? -16.366 1.685 21.308 1.00 43.56 100 GLY A O 1
ATOM 775 N N . GLU A 1 101 ? -17.120 -0.302 20.585 1.00 40.91 101 GLU A N 1
ATOM 776 C CA . GLU A 1 101 ? -18.530 0.052 20.747 1.00 40.91 101 GLU A CA 1
ATOM 777 C C . GLU A 1 101 ? -19.230 -1.054 21.551 1.00 40.91 101 GLU A C 1
ATOM 779 O O . GLU A 1 101 ? -19.598 -2.092 21.000 1.00 40.91 101 GLU A O 1
ATOM 784 N N . PRO A 1 102 ? -19.363 -0.896 22.885 1.00 48.31 102 PRO A N 1
ATOM 785 C CA . PRO A 1 102 ? -20.339 -1.674 23.616 1.00 48.31 102 PRO A CA 1
ATOM 786 C C . PRO A 1 102 ? -21.701 -1.173 23.141 1.00 48.31 102 PRO A C 1
ATOM 788 O O . PRO A 1 102 ? -22.052 -0.020 23.386 1.00 48.31 102 PRO A O 1
ATOM 791 N N . GLU A 1 103 ? -22.478 -2.013 22.474 1.00 47.62 103 GLU A N 1
ATOM 792 C CA . GLU A 1 103 ? -23.924 -1.842 22.502 1.00 47.62 103 GLU A CA 1
ATOM 793 C C . GLU A 1 103 ? -24.404 -2.475 23.817 1.00 47.62 103 GLU A C 1
ATOM 795 O O . GLU A 1 103 ? -24.494 -3.704 23.907 1.00 47.62 103 GLU A O 1
ATOM 800 N N . PRO A 1 104 ? -24.671 -1.698 24.890 1.00 54.34 104 PRO A N 1
ATOM 801 C CA . PRO A 1 104 ? -25.579 -2.175 25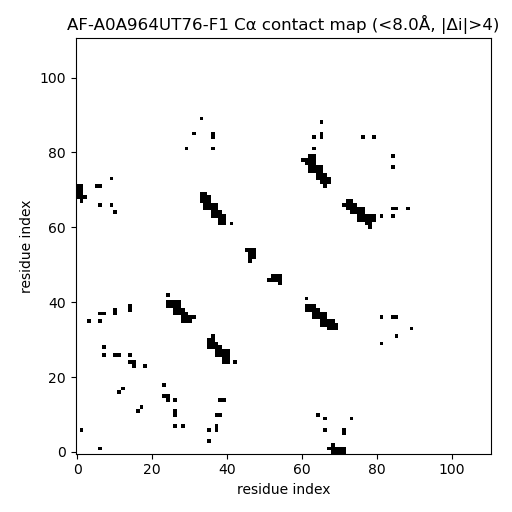.908 1.00 54.34 104 PRO A CA 1
ATOM 802 C C . PRO A 1 104 ? -26.940 -2.260 25.222 1.00 54.34 104 PRO A C 1
ATOM 804 O O . PRO A 1 104 ? -27.608 -1.246 25.020 1.00 54.34 104 PRO A O 1
ATOM 807 N N . ASP A 1 105 ? -27.361 -3.467 24.860 1.00 51.22 105 ASP A N 1
ATOM 808 C CA . ASP A 1 105 ? -28.772 -3.749 24.607 1.00 51.22 105 ASP A CA 1
ATOM 809 C C . ASP A 1 105 ? -29.521 -3.688 25.957 1.00 51.22 105 ASP A C 1
ATOM 811 O O . ASP A 1 105 ? -29.989 -4.674 26.514 1.00 51.22 105 ASP A O 1
ATOM 815 N N . GLU A 1 106 ? -29.560 -2.492 26.546 1.00 56.78 106 GLU A N 1
ATOM 816 C CA . GLU A 1 106 ? -30.568 -2.069 27.508 1.00 56.78 106 GLU A CA 1
ATOM 817 C C . GLU A 1 106 ? -31.554 -1.181 26.744 1.00 56.78 106 GLU A C 1
ATOM 819 O O . GLU A 1 106 ? -31.607 0.040 26.891 1.00 56.78 106 GLU A O 1
ATOM 824 N N . GLY A 1 107 ? -32.345 -1.813 25.878 1.00 46.84 107 GLY A N 1
ATOM 825 C CA . GLY A 1 107 ? -33.575 -1.226 25.362 1.00 46.84 107 GLY A CA 1
ATOM 826 C C . GLY A 1 107 ? -34.698 -1.372 26.402 1.00 46.84 107 GLY A C 1
ATOM 827 O O . GLY A 1 107 ? -35.074 -2.498 26.726 1.00 46.84 107 GLY A O 1
ATOM 828 N N . PRO A 1 108 ? -35.279 -0.280 26.940 1.00 74.06 108 PRO A N 1
ATOM 829 C CA . PRO A 1 108 ? -36.292 -0.358 27.986 1.00 74.06 108 PRO A CA 1
ATOM 830 C C . PRO A 1 108 ? -37.695 -0.492 27.380 1.00 74.06 108 PRO A C 1
ATOM 832 O O . PRO A 1 108 ? -38.145 0.407 26.674 1.00 74.06 108 PRO A O 1
ATOM 835 N N . ALA A 1 109 ? -38.422 -1.573 27.680 1.00 51.19 109 ALA A N 1
ATOM 836 C CA . ALA A 1 109 ? -39.884 -1.679 27.514 1.00 51.19 109 ALA A CA 1
ATOM 837 C C . ALA A 1 109 ? -40.358 -3.089 27.905 1.00 51.19 109 ALA A C 1
ATOM 839 O O . ALA A 1 109 ? -39.741 -4.053 27.478 1.00 51.19 109 ALA A O 1
ATOM 840 N N . ARG A 1 110 ? -41.471 -3.357 28.599 1.00 46.22 110 ARG A N 1
ATOM 841 C CA . ARG A 1 110 ? -42.700 -2.637 29.025 1.00 46.22 110 ARG A CA 1
ATOM 842 C C . ARG A 1 110 ? -43.592 -3.719 29.711 1.00 46.22 110 ARG A C 1
ATOM 844 O O . ARG A 1 110 ? -43.261 -4.897 29.573 1.00 46.22 110 ARG A O 1
ATOM 851 N N . PRO A 1 111 ? -44.834 -3.430 30.140 1.00 60.66 111 PRO A N 1
ATOM 852 C CA . PRO A 1 111 ? -45.363 -2.387 31.019 1.00 60.66 111 PRO A CA 1
ATOM 853 C C . PRO A 1 111 ? -45.613 -2.884 32.461 1.00 60.66 111 PRO A C 1
ATOM 855 O O . PRO A 1 111 ? -45.596 -4.113 32.692 1.00 60.66 111 PRO A O 1
#

Organism: NCBI:txid1775135

pLDDT: mean 73.44, std 16.69, range [40.91, 93.06]

Sequence (111 aa):
MTTQEQALAAADGWLNGDAPTAMRREVRTHEFSLGWVVWGAPPPEERDPESGERRPPAEVDAATAVVDRRTGELSTWPALPVEEVARLYEEKHAETGTEGEPEPDEGPARP